Protein AF-A0A0M6WGY6-F1 (afdb_monomer_lite)

Radius of gyration: 20.42 Å; chains: 1; bounding box: 56×37×47 Å

pLDDT: mean 79.21, std 17.24, range [36.88, 97.12]

Sequence (118 aa):
MKNIQIGAALKTMRKNRGWTIHDVVVQLNDLYNIAVAEKTVYGWESDQAYPRTETLLLLCELYQSDTFTGNLLHIPADKSFPITADERHVIEMYRRHPELQSAVKRVLDVPVKKPSAN

Structure (mmCIF, N/CA/C/O backbone):
data_AF-A0A0M6WGY6-F1
#
_entry.id   AF-A0A0M6WGY6-F1
#
loop_
_atom_site.group_PDB
_atom_site.id
_atom_site.type_symbol
_atom_site.label_atom_id
_atom_site.label_alt_id
_atom_site.label_comp_id
_atom_site.label_asym_id
_atom_site.label_entity_id
_atom_site.label_seq_id
_atom_site.pdbx_PDB_ins_code
_atom_site.Cartn_x
_atom_site.Cartn_y
_atom_site.Cartn_z
_atom_site.occupancy
_atom_site.B_iso_or_equiv
_atom_site.auth_seq_id
_atom_site.auth_comp_id
_atom_site.auth_asym_id
_atom_site.auth_atom_id
_atom_site.pdbx_PDB_model_num
ATOM 1 N N . MET A 1 1 ? 8.688 21.529 2.316 1.00 36.88 1 MET A N 1
ATOM 2 C CA . MET A 1 1 ? 8.484 20.109 2.676 1.00 36.88 1 MET A CA 1
ATOM 3 C C . MET A 1 1 ? 6.987 19.848 2.685 1.00 36.88 1 MET A C 1
ATOM 5 O O . MET A 1 1 ? 6.298 20.468 3.483 1.00 36.88 1 MET A O 1
ATOM 9 N N . LYS A 1 2 ? 6.451 19.055 1.747 1.00 42.97 2 LYS A N 1
ATOM 10 C CA . LYS A 1 2 ? 5.028 18.681 1.792 1.00 42.97 2 LYS A CA 1
ATOM 11 C C . LYS A 1 2 ? 4.874 17.647 2.906 1.00 42.97 2 LYS A C 1
ATOM 13 O O . LYS A 1 2 ? 5.488 16.591 2.835 1.00 42.97 2 LYS A O 1
ATOM 18 N N . ASN A 1 3 ? 4.127 17.998 3.946 1.00 53.44 3 ASN A N 1
ATOM 19 C CA . ASN A 1 3 ? 3.806 17.105 5.052 1.00 53.44 3 ASN A CA 1
ATOM 20 C C . ASN A 1 3 ? 2.880 16.008 4.501 1.00 53.44 3 ASN A C 1
ATOM 22 O O . ASN A 1 3 ? 1.720 16.290 4.196 1.00 53.44 3 ASN A O 1
ATOM 26 N N . ILE A 1 4 ? 3.414 14.812 4.239 1.00 61.88 4 ILE A N 1
ATOM 27 C CA . ILE A 1 4 ? 2.623 13.694 3.717 1.00 61.88 4 ILE A CA 1
ATOM 28 C C . ILE A 1 4 ? 1.693 13.250 4.848 1.00 61.88 4 ILE A C 1
ATOM 30 O O . ILE A 1 4 ? 2.141 12.682 5.837 1.00 61.88 4 ILE A O 1
ATOM 34 N N . GLN A 1 5 ? 0.401 13.543 4.708 1.00 82.12 5 GLN A N 1
ATOM 35 C CA . GLN A 1 5 ? -0.641 13.092 5.630 1.00 82.12 5 GLN A CA 1
ATOM 36 C C . GLN A 1 5 ? -0.879 11.596 5.379 1.00 82.12 5 GLN A C 1
ATOM 38 O O . GLN A 1 5 ? -1.626 11.223 4.469 1.00 82.12 5 GLN A O 1
ATOM 43 N N . ILE A 1 6 ? -0.164 10.739 6.116 1.00 83.44 6 ILE A N 1
ATOM 44 C CA . ILE A 1 6 ? -0.157 9.281 5.914 1.00 83.44 6 ILE A CA 1
ATOM 45 C C . ILE A 1 6 ? -1.571 8.710 6.064 1.00 83.44 6 ILE A C 1
ATOM 47 O O . ILE A 1 6 ? -1.990 7.918 5.219 1.00 83.44 6 ILE A O 1
ATOM 51 N N . GLY A 1 7 ? -2.339 9.147 7.064 1.00 89.06 7 GLY A N 1
ATOM 52 C CA . GLY A 1 7 ? -3.709 8.688 7.279 1.00 89.06 7 GLY A CA 1
ATOM 53 C C . GLY A 1 7 ? -4.631 9.008 6.106 1.00 89.06 7 GLY A C 1
ATOM 54 O O . GLY A 1 7 ? -5.332 8.127 5.599 1.00 89.06 7 GLY A O 1
ATOM 55 N N . ALA A 1 8 ? -4.565 10.236 5.586 1.00 88.62 8 ALA A N 1
ATOM 56 C CA . ALA A 1 8 ? -5.324 10.635 4.400 1.00 88.62 8 ALA A CA 1
ATOM 57 C C . ALA A 1 8 ? -4.949 9.820 3.146 1.00 88.62 8 ALA A C 1
ATOM 59 O O . ALA A 1 8 ? -5.821 9.480 2.336 1.00 88.62 8 ALA A O 1
ATOM 60 N N . ALA A 1 9 ? -3.669 9.478 2.986 1.00 87.00 9 ALA A N 1
ATOM 61 C CA . ALA A 1 9 ? -3.206 8.652 1.879 1.00 87.00 9 ALA A CA 1
ATOM 62 C C . ALA A 1 9 ? -3.702 7.202 1.995 1.00 87.00 9 ALA A C 1
ATOM 64 O O . ALA A 1 9 ? -4.285 6.691 1.038 1.00 87.00 9 ALA A O 1
ATOM 65 N N . LEU A 1 10 ? -3.578 6.580 3.175 1.00 90.06 10 LEU A N 1
ATOM 66 C CA . LEU A 1 10 ? -4.106 5.237 3.451 1.00 90.06 10 LEU A CA 1
ATOM 67 C C . LEU A 1 10 ? -5.610 5.158 3.170 1.00 90.06 10 LEU A C 1
ATOM 69 O O . LEU A 1 10 ? -6.070 4.260 2.462 1.00 90.06 10 LEU A O 1
ATOM 73 N N . LYS A 1 11 ? -6.363 6.162 3.629 1.00 92.00 11 LYS A N 1
ATOM 74 C CA . LYS A 1 11 ? -7.804 6.275 3.379 1.00 92.00 11 LYS A CA 1
ATOM 75 C C . LYS A 1 11 ? -8.138 6.368 1.895 1.00 92.00 11 LYS A C 1
ATOM 77 O O . LYS A 1 11 ? -9.105 5.760 1.437 1.00 92.00 11 LYS A O 1
ATOM 82 N N . THR A 1 12 ? -7.357 7.139 1.143 1.00 89.19 12 THR A N 1
ATOM 83 C CA . THR A 1 12 ? -7.528 7.278 -0.309 1.00 89.19 12 THR A CA 1
ATOM 84 C C . THR A 1 12 ? -7.243 5.954 -1.015 1.00 89.19 12 THR A C 1
ATOM 86 O O . THR A 1 12 ? -8.046 5.515 -1.831 1.00 89.19 12 THR A O 1
ATOM 89 N N . MET A 1 13 ? -6.158 5.270 -0.652 1.00 87.94 13 MET A N 1
ATOM 90 C CA .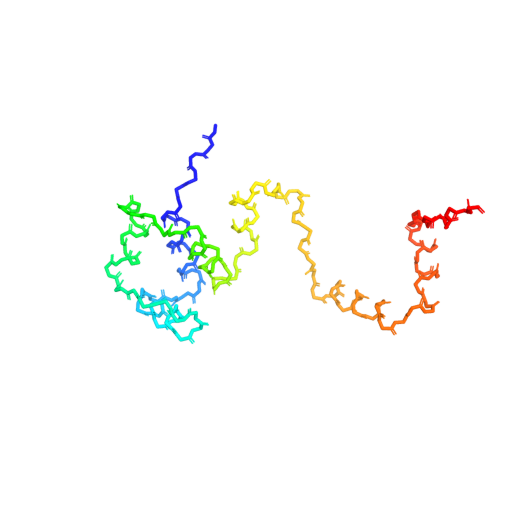 MET A 1 13 ? -5.771 3.977 -1.227 1.00 87.94 13 MET A CA 1
ATOM 91 C C . MET A 1 13 ? -6.826 2.895 -0.982 1.00 87.94 13 MET A C 1
ATOM 93 O O . MET A 1 13 ? -7.250 2.227 -1.925 1.00 87.94 13 MET A O 1
ATOM 97 N N . ARG A 1 14 ? -7.335 2.788 0.252 1.00 92.38 14 ARG A N 1
ATOM 98 C CA . ARG A 1 14 ? -8.436 1.875 0.582 1.00 92.38 14 ARG A CA 1
ATOM 99 C C . ARG A 1 14 ? -9.687 2.175 -0.247 1.00 92.38 14 ARG A C 1
ATOM 101 O O . ARG A 1 14 ? -10.294 1.263 -0.808 1.00 92.38 14 ARG A O 1
ATOM 108 N N . LYS A 1 15 ? -10.070 3.453 -0.346 1.00 90.62 15 LYS A N 1
ATOM 109 C CA . LYS A 1 15 ? -11.240 3.881 -1.129 1.00 90.62 15 LYS A CA 1
ATOM 110 C C . LYS A 1 15 ? -11.085 3.611 -2.623 1.00 90.62 15 LYS A C 1
ATOM 112 O O . LYS A 1 15 ? -12.060 3.205 -3.243 1.00 90.62 15 LYS A O 1
ATOM 117 N N . ASN A 1 16 ? -9.891 3.782 -3.186 1.00 87.19 16 ASN A N 1
ATOM 118 C CA . ASN A 1 16 ? -9.620 3.475 -4.593 1.00 87.19 16 ASN A CA 1
ATOM 119 C C . ASN A 1 16 ? -9.819 1.985 -4.905 1.00 87.19 16 ASN A C 1
ATOM 121 O O . ASN A 1 16 ? -10.218 1.643 -6.012 1.00 87.19 16 ASN A O 1
ATOM 125 N N . ARG A 1 17 ? -9.605 1.107 -3.918 1.00 86.38 17 ARG A N 1
ATOM 126 C CA . ARG A 1 17 ? -9.949 -0.317 -4.010 1.00 86.38 17 ARG A CA 1
ATOM 127 C C . ARG A 1 17 ? -11.426 -0.643 -3.778 1.00 86.38 17 ARG A C 1
ATOM 129 O O . ARG A 1 17 ? -11.821 -1.789 -3.957 1.00 86.38 17 ARG A O 1
ATOM 136 N N . GLY A 1 18 ? -12.238 0.325 -3.357 1.00 89.44 18 GLY A N 1
ATOM 137 C CA . GLY A 1 18 ? -13.633 0.093 -2.978 1.00 89.44 18 GLY A CA 1
ATOM 138 C C . GLY A 1 18 ? -13.799 -0.688 -1.672 1.00 89.44 18 GLY A C 1
ATOM 139 O O . GLY A 1 18 ? -14.871 -1.226 -1.422 1.00 89.44 18 GLY A O 1
ATOM 140 N N . TRP A 1 19 ? -12.757 -0.763 -0.840 1.00 93.62 19 TRP A N 1
ATOM 141 C CA . TRP A 1 19 ? -12.773 -1.550 0.392 1.00 93.62 19 TRP A CA 1
ATOM 142 C C . TRP A 1 19 ? -13.348 -0.773 1.575 1.00 93.62 19 TRP A C 1
ATOM 144 O O . TRP A 1 19 ? -13.111 0.428 1.758 1.00 93.62 19 TRP A O 1
ATOM 154 N N . THR A 1 20 ? -14.071 -1.480 2.433 1.00 96.25 20 THR A N 1
ATOM 155 C CA . THR A 1 20 ? -14.473 -1.015 3.760 1.00 96.25 20 THR A CA 1
ATOM 156 C C . THR A 1 20 ? -13.311 -1.140 4.749 1.00 96.25 20 THR A C 1
ATOM 158 O O . THR A 1 20 ? -12.286 -1.754 4.463 1.00 96.25 20 THR A O 1
ATOM 161 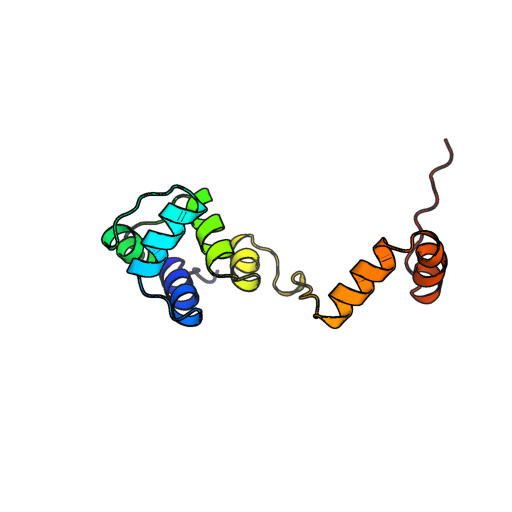N N . ILE A 1 21 ? -13.441 -0.532 5.933 1.00 96.31 21 ILE A N 1
ATOM 162 C CA . ILE A 1 21 ? -12.458 -0.732 7.013 1.00 96.31 21 ILE A CA 1
ATOM 163 C C . ILE A 1 21 ? -12.437 -2.204 7.452 1.00 96.31 21 ILE A C 1
ATOM 165 O O . ILE A 1 21 ? -11.366 -2.739 7.730 1.00 96.31 21 ILE A O 1
ATOM 169 N N . HIS A 1 22 ? -13.602 -2.855 7.467 1.00 97.00 22 HIS A N 1
ATOM 170 C CA . HIS A 1 22 ? -13.726 -4.270 7.796 1.00 97.00 22 HIS A CA 1
ATOM 171 C C . HIS A 1 22 ? -12.919 -5.151 6.836 1.00 97.00 22 HIS A C 1
ATOM 173 O O . HIS A 1 22 ? -12.156 -6.002 7.285 1.00 97.00 22 HIS A O 1
ATOM 179 N N . ASP A 1 23 ? -12.997 -4.884 5.529 1.00 95.56 23 ASP A N 1
ATOM 180 C CA . ASP A 1 23 ? -12.231 -5.633 4.524 1.00 95.56 23 ASP A CA 1
ATOM 181 C C . ASP A 1 23 ? -10.725 -5.557 4.796 1.00 95.56 23 ASP A C 1
ATOM 183 O O . ASP A 1 23 ? -10.025 -6.557 4.703 1.00 95.56 23 ASP A O 1
ATOM 187 N N . VAL A 1 24 ? -10.216 -4.392 5.208 1.00 95.06 24 VAL A N 1
ATOM 188 C CA . VAL A 1 24 ? -8.796 -4.235 5.566 1.00 95.06 24 VAL A CA 1
ATOM 189 C C . VAL A 1 24 ? -8.423 -5.095 6.766 1.00 95.06 24 VAL A C 1
ATOM 191 O O . VAL A 1 24 ? -7.372 -5.730 6.751 1.00 95.06 24 VAL A O 1
ATOM 194 N N . VAL A 1 25 ? -9.267 -5.120 7.798 1.00 96.69 25 VAL A N 1
ATOM 195 C CA . VAL A 1 25 ? -9.042 -5.944 8.993 1.00 96.69 25 VAL A CA 1
ATOM 196 C C . VAL A 1 25 ? -8.979 -7.424 8.623 1.00 96.69 25 VAL A C 1
ATOM 198 O O . VAL A 1 25 ? -8.039 -8.109 9.024 1.00 96.69 25 VAL A O 1
ATOM 201 N N . VAL A 1 26 ? -9.942 -7.897 7.826 1.00 95.56 26 VAL A N 1
ATOM 202 C CA . VAL A 1 26 ? -9.993 -9.285 7.349 1.00 95.56 26 VAL A CA 1
ATOM 203 C C . VAL A 1 26 ? -8.741 -9.618 6.541 1.00 95.56 26 VAL A C 1
ATOM 205 O O . VAL A 1 26 ? -8.061 -10.591 6.837 1.00 95.56 26 VAL A O 1
ATOM 208 N N . GLN A 1 27 ? -8.360 -8.771 5.586 1.00 93.69 27 GLN A N 1
ATOM 209 C CA . GLN A 1 27 ? -7.196 -9.017 4.731 1.00 93.69 27 GLN A CA 1
ATOM 210 C C . GLN A 1 27 ? -5.866 -8.996 5.498 1.00 93.69 27 GLN A C 1
ATOM 212 O O . GLN A 1 27 ? -4.986 -9.812 5.229 1.00 93.69 27 GLN A O 1
ATOM 217 N N . LEU A 1 28 ? -5.707 -8.095 6.474 1.00 94.50 28 LEU A N 1
ATOM 218 C CA . LEU A 1 28 ? -4.522 -8.065 7.338 1.00 94.50 28 LEU A CA 1
ATOM 219 C C . LEU A 1 28 ? -4.387 -9.340 8.173 1.00 94.50 28 LEU A C 1
ATOM 221 O O . LEU A 1 28 ? -3.276 -9.847 8.358 1.00 94.50 28 LEU A O 1
ATOM 225 N N . ASN A 1 29 ? -5.510 -9.860 8.661 1.00 95.06 29 ASN A N 1
ATOM 226 C CA . ASN A 1 29 ? -5.540 -11.107 9.402 1.00 95.06 29 ASN A CA 1
ATOM 227 C C . ASN A 1 29 ? -5.250 -12.308 8.488 1.00 95.06 29 ASN A C 1
ATOM 229 O O . ASN A 1 29 ? -4.348 -13.088 8.777 1.00 95.06 29 ASN A O 1
ATOM 233 N N . ASP A 1 30 ? -5.956 -12.417 7.366 1.00 92.94 30 ASP A N 1
ATOM 234 C CA . ASP A 1 30 ? -5.920 -13.599 6.501 1.00 92.94 30 ASP A CA 1
ATOM 235 C C . ASP A 1 30 ? -4.589 -13.751 5.752 1.00 92.94 30 ASP A C 1
ATOM 237 O O . ASP A 1 30 ? -4.096 -14.867 5.592 1.00 92.94 30 ASP A O 1
ATOM 241 N N . LEU A 1 31 ? -3.985 -12.644 5.305 1.00 90.25 31 LEU A N 1
ATOM 242 C CA . LEU A 1 31 ? -2.754 -12.681 4.507 1.00 90.25 31 LEU A CA 1
ATOM 243 C C . LEU A 1 31 ? -1.482 -12.575 5.348 1.00 90.25 31 LEU A C 1
ATOM 245 O O . LEU A 1 31 ? -0.456 -13.149 4.985 1.00 90.25 31 LEU A O 1
ATOM 249 N N . TYR A 1 32 ? -1.532 -11.830 6.455 1.00 91.19 32 TYR A N 1
ATOM 250 C CA . TYR A 1 32 ? -0.332 -11.465 7.213 1.00 91.19 32 TYR A CA 1
ATOM 251 C C . TYR A 1 32 ? -0.383 -11.880 8.686 1.00 91.19 32 TYR A C 1
ATOM 253 O O . TYR A 1 32 ? 0.578 -11.629 9.414 1.00 91.19 32 TYR A O 1
ATOM 261 N N . ASN A 1 33 ? -1.469 -12.520 9.138 1.00 92.56 33 ASN A N 1
ATOM 262 C CA . ASN A 1 33 ? -1.693 -12.890 10.539 1.00 92.56 33 ASN A CA 1
ATOM 263 C C . ASN A 1 33 ? -1.599 -11.680 11.493 1.00 92.56 33 ASN A C 1
ATOM 265 O O . ASN A 1 33 ? -1.105 -11.774 12.619 1.00 92.56 33 ASN A O 1
ATOM 269 N N . ILE A 1 34 ? -2.043 -10.508 11.020 1.00 93.38 34 ILE A N 1
ATOM 270 C CA . ILE A 1 34 ? -2.070 -9.259 11.785 1.00 93.38 34 ILE A CA 1
ATOM 271 C C . ILE A 1 34 ? -3.504 -9.000 12.244 1.00 93.38 34 ILE A C 1
ATOM 273 O O . ILE A 1 34 ? -4.311 -8.406 11.531 1.00 93.38 34 ILE A O 1
ATOM 277 N N . ALA A 1 35 ? -3.809 -9.409 13.475 1.00 94.19 35 ALA A N 1
ATOM 278 C CA . ALA A 1 35 ? -5.095 -9.127 14.098 1.00 94.19 35 ALA A CA 1
ATOM 279 C C . ALA A 1 35 ? -5.147 -7.676 14.609 1.00 94.19 35 ALA A C 1
ATOM 281 O O . ALA A 1 35 ? -4.441 -7.300 15.549 1.00 94.19 35 ALA A O 1
ATOM 282 N N . VAL A 1 36 ? -6.006 -6.856 14.002 1.00 95.56 36 VAL A N 1
ATOM 283 C CA . VAL A 1 36 ? -6.304 -5.485 14.446 1.00 95.56 36 VAL A CA 1
ATOM 284 C C . VAL A 1 36 ? -7.805 -5.247 14.504 1.00 95.56 36 VAL A C 1
ATOM 286 O O . VAL A 1 36 ? -8.573 -5.883 13.795 1.00 95.56 36 VAL A O 1
ATOM 289 N N . ALA A 1 37 ? -8.240 -4.314 15.347 1.00 96.56 37 ALA A N 1
ATOM 290 C CA . ALA A 1 37 ? -9.637 -3.896 15.381 1.00 96.56 37 ALA A CA 1
ATOM 291 C C . ALA A 1 37 ? -9.913 -2.828 14.310 1.00 96.56 37 ALA A C 1
ATOM 293 O O . ALA A 1 37 ? -9.034 -2.033 13.973 1.00 96.56 37 ALA A O 1
ATOM 294 N N . GLU A 1 38 ? -11.163 -2.713 13.855 1.00 97.12 38 GLU A N 1
ATOM 295 C CA . GLU A 1 38 ? -11.579 -1.655 12.917 1.00 97.12 38 GLU A CA 1
ATOM 296 C C . GLU A 1 38 ? -11.255 -0.250 13.442 1.00 97.12 38 GLU A C 1
ATOM 298 O O . GLU A 1 38 ? -10.796 0.617 12.698 1.00 97.12 38 GLU A O 1
ATOM 303 N N . LYS A 1 39 ? -11.412 -0.037 14.756 1.00 96.88 39 LYS A N 1
ATOM 304 C CA . LYS A 1 39 ? -11.047 1.220 15.422 1.00 96.88 39 LYS A CA 1
ATOM 305 C C . LYS A 1 39 ? -9.564 1.560 15.249 1.00 96.88 39 LYS A C 1
ATOM 307 O O . LYS A 1 39 ? -9.220 2.734 15.153 1.00 96.88 39 LY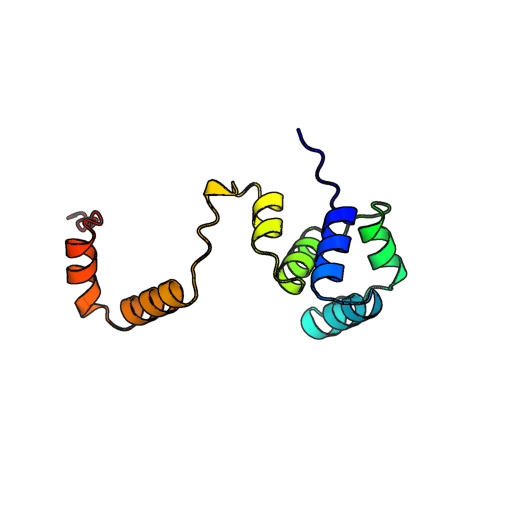S A O 1
ATOM 312 N N . THR A 1 40 ? -8.690 0.557 15.207 1.00 96.50 40 THR A N 1
ATOM 313 C CA . THR A 1 40 ? -7.251 0.751 14.998 1.00 96.50 40 THR A CA 1
ATOM 314 C C . THR A 1 40 ? -6.983 1.274 13.590 1.00 96.50 40 THR A C 1
ATOM 316 O O . THR A 1 40 ? -6.284 2.271 13.439 1.00 96.50 40 THR A O 1
ATOM 319 N N . VAL A 1 41 ? -7.608 0.668 12.575 1.00 95.38 41 VAL A N 1
ATOM 320 C CA . VAL A 1 41 ? -7.505 1.119 11.177 1.00 95.38 41 VAL A CA 1
ATOM 321 C C . VAL A 1 41 ? -8.094 2.523 11.009 1.00 95.38 41 VAL A C 1
ATOM 323 O O . VAL A 1 41 ? -7.490 3.371 10.359 1.00 95.38 41 VAL A O 1
ATOM 326 N N . TYR A 1 42 ? -9.224 2.816 11.659 1.00 95.56 42 TYR A N 1
ATOM 327 C CA . TYR A 1 42 ? -9.779 4.172 11.697 1.00 95.56 42 TYR A CA 1
ATOM 328 C C . TYR A 1 42 ? -8.804 5.180 12.327 1.00 95.56 42 TYR A C 1
ATOM 330 O O . TYR A 1 42 ? -8.632 6.286 11.812 1.00 95.56 42 TYR A O 1
ATOM 338 N N . GLY A 1 43 ? -8.145 4.801 13.426 1.00 95.31 43 GLY A N 1
ATOM 339 C CA . GLY A 1 43 ? -7.119 5.614 14.081 1.00 95.31 43 GLY A CA 1
ATOM 340 C C . GLY A 1 43 ? -5.942 5.930 13.156 1.00 95.31 43 GLY A C 1
ATOM 341 O O . GLY A 1 43 ? -5.454 7.057 13.162 1.00 95.31 43 GLY A O 1
ATOM 342 N N . TRP A 1 44 ? -5.546 4.975 12.309 1.00 94.88 44 TRP A N 1
ATOM 343 C CA . TRP A 1 44 ? -4.533 5.189 11.271 1.00 94.88 44 TRP A CA 1
ATOM 344 C C . TRP A 1 44 ? -4.991 6.170 10.195 1.00 94.88 44 TRP A C 1
ATOM 346 O O . TRP A 1 44 ? -4.267 7.097 9.857 1.00 94.88 44 TRP A O 1
ATOM 356 N N . GLU A 1 45 ? -6.212 6.014 9.684 1.00 94.12 45 GLU A N 1
ATOM 357 C CA . GLU A 1 45 ? -6.756 6.875 8.622 1.00 94.12 45 GLU A CA 1
ATOM 358 C C . GLU A 1 45 ? -7.129 8.294 9.069 1.00 94.12 45 GLU A C 1
ATOM 360 O O . GLU A 1 45 ? -7.404 9.154 8.230 1.00 94.12 45 GLU A O 1
ATOM 365 N N . SER A 1 46 ? -7.188 8.528 10.379 1.00 92.56 46 SER A N 1
ATOM 366 C CA . SER A 1 46 ? -7.479 9.829 10.992 1.00 92.56 46 SER A CA 1
ATOM 367 C C . SER A 1 46 ? -6.248 10.485 11.619 1.00 92.56 46 SER A C 1
ATOM 369 O O . SER A 1 46 ? -6.398 11.473 12.336 1.00 92.56 46 SER A O 1
ATOM 371 N N . ASP A 1 47 ? -5.055 9.931 11.371 1.00 88.62 47 ASP A N 1
ATOM 372 C CA . ASP A 1 47 ? -3.775 10.400 11.917 1.00 88.62 47 ASP A CA 1
ATOM 373 C C . ASP A 1 47 ? -3.757 10.469 13.467 1.00 88.62 47 ASP A C 1
ATOM 375 O O . ASP A 1 47 ? -2.943 11.170 14.066 1.00 88.62 47 ASP A O 1
ATOM 379 N N . GLN A 1 48 ? -4.641 9.716 14.143 1.00 89.81 48 GLN A N 1
ATOM 380 C CA . GLN A 1 48 ? -4.673 9.589 15.609 1.00 89.81 48 GLN A CA 1
ATOM 381 C C . GLN A 1 48 ? -3.594 8.634 16.130 1.00 89.81 48 GLN A C 1
ATOM 383 O O . GLN A 1 48 ? -3.125 8.765 17.259 1.00 89.81 48 GLN A O 1
ATOM 388 N N . ALA A 1 49 ? -3.229 7.648 15.318 1.00 91.00 49 ALA A N 1
ATOM 389 C CA . ALA A 1 49 ? -2.151 6.707 15.571 1.00 91.00 49 ALA A CA 1
ATOM 390 C C . ALA A 1 49 ? -1.515 6.326 14.235 1.00 91.00 49 ALA A C 1
ATOM 392 O O . ALA A 1 49 ? -2.157 6.434 13.198 1.00 91.00 49 ALA A O 1
ATOM 393 N N . TYR A 1 50 ? -0.287 5.816 14.254 1.00 88.38 50 TYR A N 1
ATOM 394 C CA . TYR A 1 50 ? 0.367 5.321 13.044 1.00 88.38 50 TYR A CA 1
ATOM 395 C C . TYR A 1 50 ? 0.581 3.807 13.133 1.00 88.38 50 TYR A C 1
ATOM 397 O O . TYR A 1 50 ? 0.890 3.298 14.218 1.00 88.38 50 TYR A O 1
ATOM 405 N N . PRO A 1 51 ? 0.403 3.064 12.026 1.00 90.50 51 PRO A N 1
ATOM 406 C CA . PRO A 1 51 ? 0.820 1.672 11.974 1.00 90.50 51 PRO A CA 1
ATOM 407 C C . PRO A 1 51 ? 2.339 1.586 12.161 1.00 90.50 51 PRO A C 1
ATOM 409 O O . PRO A 1 51 ? 3.075 2.518 11.831 1.00 90.50 51 PRO A O 1
ATOM 412 N N . ARG A 1 52 ? 2.822 0.446 12.665 1.00 90.75 52 ARG A N 1
ATOM 413 C CA . ARG A 1 52 ? 4.262 0.154 12.637 1.00 90.75 52 ARG A CA 1
ATOM 414 C C . ARG A 1 52 ? 4.760 0.148 11.194 1.00 90.75 52 ARG A C 1
ATOM 416 O O . ARG A 1 52 ? 3.985 -0.141 10.283 1.00 90.75 52 ARG A O 1
ATOM 423 N N . THR A 1 53 ? 6.046 0.421 10.996 1.00 86.50 53 THR A N 1
ATOM 424 C CA . THR A 1 53 ? 6.665 0.511 9.667 1.00 86.50 53 THR A CA 1
ATOM 425 C C . THR A 1 53 ? 6.390 -0.726 8.815 1.00 86.50 53 THR A C 1
ATOM 427 O O . THR A 1 53 ? 6.003 -0.597 7.658 1.00 86.50 53 THR A O 1
ATOM 430 N N . GLU A 1 54 ? 6.500 -1.923 9.390 1.00 86.94 54 GLU A N 1
ATOM 431 C CA . GLU A 1 54 ? 6.237 -3.180 8.685 1.00 86.94 54 GLU A CA 1
ATOM 432 C C . GLU A 1 54 ? 4.771 -3.264 8.245 1.00 86.94 54 GLU A C 1
ATOM 434 O O . GLU A 1 54 ? 4.477 -3.539 7.086 1.00 86.94 54 GLU A O 1
ATOM 439 N N . THR A 1 55 ? 3.835 -2.948 9.145 1.00 90.31 55 THR A N 1
ATOM 440 C CA . THR A 1 55 ? 2.397 -2.934 8.839 1.00 90.31 55 THR A CA 1
ATOM 441 C C . THR A 1 55 ? 2.050 -1.873 7.795 1.00 90.31 55 THR A C 1
ATOM 443 O O . THR A 1 55 ? 1.195 -2.111 6.948 1.00 90.31 55 THR A O 1
ATOM 446 N N . LEU A 1 56 ? 2.722 -0.719 7.814 1.00 89.31 56 LEU A N 1
ATOM 447 C CA . LEU A 1 56 ? 2.541 0.327 6.812 1.00 89.31 56 LEU A CA 1
ATOM 448 C C . LEU A 1 56 ? 2.943 -0.164 5.418 1.00 89.31 56 LEU A C 1
ATOM 450 O O . LEU A 1 56 ? 2.182 0.028 4.475 1.00 89.31 56 LEU A O 1
ATOM 454 N N . LEU A 1 57 ? 4.097 -0.820 5.285 1.00 86.31 57 LEU A N 1
ATOM 455 C CA . LEU A 1 57 ? 4.558 -1.364 4.004 1.00 86.31 57 LEU A CA 1
ATOM 456 C C . LEU A 1 57 ? 3.605 -2.440 3.473 1.00 86.31 57 LEU A C 1
ATOM 458 O O . LEU A 1 57 ? 3.230 -2.390 2.303 1.00 86.31 57 LEU A O 1
ATOM 462 N N . LEU A 1 58 ? 3.139 -3.335 4.349 1.00 89.69 58 LEU A N 1
ATOM 463 C CA . LEU A 1 58 ? 2.148 -4.354 3.993 1.00 89.69 58 LEU A CA 1
ATOM 464 C C . LEU A 1 58 ? 0.820 -3.735 3.557 1.00 89.69 58 LEU A C 1
ATOM 466 O O . LEU A 1 58 ? 0.233 -4.188 2.586 1.00 89.69 58 LEU A O 1
ATOM 470 N N . LEU A 1 59 ? 0.357 -2.667 4.211 1.00 89.25 59 LEU A N 1
ATOM 471 C CA . LEU A 1 59 ? -0.825 -1.925 3.762 1.00 89.25 59 LEU A CA 1
ATOM 472 C C . LEU A 1 59 ? -0.615 -1.326 2.365 1.00 89.25 59 LEU A C 1
ATOM 474 O O . LEU A 1 59 ? -1.521 -1.361 1.537 1.00 89.25 59 LEU A O 1
ATOM 478 N N . CYS A 1 60 ? 0.574 -0.798 2.074 1.00 85.69 60 CYS A N 1
ATOM 479 C CA . CYS A 1 60 ? 0.871 -0.244 0.755 1.00 85.69 60 CYS A CA 1
ATOM 480 C C . CYS A 1 60 ? 0.855 -1.314 -0.346 1.00 85.69 60 CYS A C 1
ATOM 482 O O . CYS A 1 60 ? 0.307 -1.071 -1.424 1.00 85.69 60 CYS A O 1
ATOM 484 N N . GLU A 1 61 ? 1.424 -2.485 -0.055 1.00 84.00 61 GLU A N 1
ATOM 485 C CA . GLU A 1 61 ? 1.398 -3.661 -0.927 1.00 84.00 61 GLU A CA 1
ATOM 486 C C . GLU A 1 61 ? -0.032 -4.181 -1.114 1.00 84.00 61 GLU A C 1
ATOM 488 O O . GLU A 1 61 ? -0.493 -4.363 -2.242 1.00 84.00 61 GLU A O 1
ATOM 493 N N . LEU A 1 62 ? -0.772 -4.322 -0.012 1.00 86.31 62 LEU A N 1
ATOM 494 C CA . LEU A 1 62 ? -2.150 -4.793 0.011 1.00 86.31 62 LEU A CA 1
ATOM 495 C C . LEU A 1 62 ? -3.070 -3.905 -0.829 1.00 86.31 62 LEU A C 1
ATOM 497 O O . LEU A 1 62 ? -3.958 -4.405 -1.517 1.00 86.31 62 LEU A O 1
ATOM 501 N N . TYR A 1 63 ? -2.849 -2.591 -0.813 1.00 84.62 63 TYR A N 1
ATOM 502 C CA . TYR A 1 63 ? -3.602 -1.647 -1.633 1.00 84.62 63 TYR A CA 1
ATOM 503 C C . TYR A 1 63 ? -3.105 -1.534 -3.085 1.00 84.62 63 TYR A C 1
ATOM 505 O O . TYR A 1 63 ? -3.751 -0.836 -3.866 1.00 84.62 63 TYR A O 1
ATOM 513 N N . GLN A 1 64 ? -2.026 -2.231 -3.475 1.00 69.56 64 GLN A N 1
ATOM 514 C CA . GLN A 1 64 ? -1.396 -2.168 -4.806 1.00 69.56 64 GLN A CA 1
ATOM 515 C C . GLN A 1 64 ? -1.030 -0.742 -5.251 1.00 69.56 64 GLN A C 1
ATOM 517 O O . GLN A 1 64 ? -1.295 -0.338 -6.382 1.00 69.56 64 GLN A O 1
ATOM 522 N N . SER A 1 65 ? -0.436 0.054 -4.362 1.00 61.03 65 SER A N 1
ATOM 523 C CA . SER A 1 65 ? -0.004 1.407 -4.725 1.00 61.03 65 SER A CA 1
ATOM 524 C C . SER A 1 65 ? 1.506 1.476 -4.907 1.00 61.03 65 SER A C 1
ATOM 526 O O . SER A 1 65 ? 2.237 1.843 -3.985 1.00 61.03 65 SER A O 1
ATOM 528 N N . ASP A 1 66 ? 1.961 1.183 -6.125 1.00 55.41 66 ASP A N 1
ATOM 529 C CA . ASP A 1 66 ? 3.359 1.381 -6.541 1.00 55.41 66 ASP 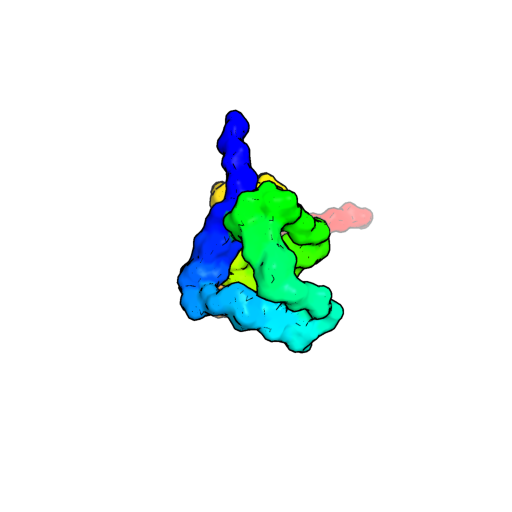A CA 1
ATOM 530 C C . ASP A 1 66 ? 3.776 2.860 -6.423 1.00 55.41 66 ASP A C 1
ATOM 532 O O . ASP A 1 66 ? 4.924 3.195 -6.134 1.00 55.41 66 ASP A O 1
ATOM 536 N N . THR A 1 67 ? 2.822 3.780 -6.598 1.00 55.50 67 THR A N 1
ATOM 537 C CA . THR A 1 67 ? 3.066 5.225 -6.504 1.00 55.50 67 THR A CA 1
ATOM 538 C C . THR A 1 67 ? 3.228 5.699 -5.056 1.00 55.50 67 THR A C 1
ATOM 540 O O . THR A 1 67 ? 4.029 6.595 -4.785 1.00 55.50 67 THR A O 1
ATOM 543 N N . PHE A 1 68 ? 2.486 5.128 -4.099 1.00 59.31 68 PHE A N 1
ATOM 544 C CA . PHE A 1 68 ? 2.588 5.535 -2.693 1.00 59.31 68 PHE A CA 1
ATOM 545 C C . PHE A 1 68 ? 3.804 4.922 -1.994 1.00 59.31 68 PHE A C 1
ATOM 547 O O . PHE A 1 68 ? 4.477 5.644 -1.261 1.00 59.31 68 PHE A O 1
ATOM 554 N N . THR A 1 69 ? 4.144 3.652 -2.264 1.00 58.19 69 THR A N 1
ATOM 555 C CA . THR A 1 69 ? 5.417 3.064 -1.800 1.00 58.19 69 THR A CA 1
ATOM 556 C C . THR A 1 69 ? 6.602 3.872 -2.314 1.00 58.19 69 THR A C 1
ATOM 558 O O . THR A 1 69 ? 7.502 4.189 -1.537 1.00 58.19 69 THR A O 1
ATOM 561 N N . GLY A 1 70 ? 6.559 4.291 -3.584 1.00 55.19 70 GLY A N 1
ATOM 562 C CA . GLY A 1 70 ? 7.551 5.183 -4.172 1.00 55.19 70 GLY A CA 1
ATOM 563 C C . GLY A 1 70 ? 7.712 6.489 -3.390 1.00 55.19 70 GLY A C 1
ATOM 564 O O . GLY A 1 70 ? 8.804 6.807 -2.922 1.00 55.19 70 GLY A O 1
ATOM 565 N N . ASN A 1 71 ? 6.608 7.204 -3.159 1.00 56.38 71 ASN A N 1
ATOM 566 C CA . ASN A 1 71 ? 6.624 8.472 -2.425 1.00 56.38 71 ASN A CA 1
ATOM 567 C C . ASN A 1 71 ? 7.044 8.325 -0.949 1.00 56.38 71 ASN A C 1
ATOM 569 O O . ASN A 1 71 ? 7.755 9.190 -0.439 1.00 56.38 71 ASN A O 1
ATOM 573 N N . LEU A 1 72 ? 6.634 7.248 -0.265 1.00 58.69 72 LEU A N 1
ATOM 574 C CA . LEU A 1 72 ? 6.980 6.978 1.137 1.00 58.69 72 LEU A CA 1
ATOM 575 C C . LEU A 1 72 ? 8.466 6.631 1.306 1.00 58.69 72 LEU A C 1
ATOM 577 O O . LEU A 1 72 ? 9.106 7.080 2.254 1.00 58.69 72 LEU A O 1
ATOM 581 N N . LEU A 1 73 ? 9.031 5.868 0.368 1.00 58.41 73 LEU A N 1
ATOM 582 C CA . LEU A 1 73 ? 10.442 5.475 0.368 1.00 58.41 73 LEU A CA 1
ATOM 583 C C . LEU A 1 73 ? 11.371 6.560 -0.204 1.00 58.41 73 LEU A C 1
ATOM 585 O O . LEU A 1 73 ? 12.554 6.293 -0.413 1.00 58.41 73 LEU A O 1
ATOM 589 N N . HIS A 1 74 ? 10.862 7.769 -0.481 1.00 56.22 74 HIS A N 1
ATOM 590 C CA . HIS A 1 74 ? 11.602 8.816 -1.194 1.00 56.22 74 HIS A CA 1
ATOM 591 C C . HIS A 1 74 ? 12.189 8.332 -2.534 1.00 56.22 74 HIS A C 1
ATOM 593 O O . HIS A 1 74 ? 13.212 8.842 -2.997 1.00 56.22 74 HIS A O 1
ATOM 599 N N . ILE A 1 75 ? 11.543 7.363 -3.184 1.00 49.47 75 ILE A N 1
ATOM 600 C CA . ILE A 1 75 ? 11.833 7.022 -4.572 1.00 49.47 75 ILE A CA 1
ATOM 601 C C . ILE A 1 75 ? 11.219 8.164 -5.389 1.00 49.47 75 ILE A C 1
ATOM 603 O O . ILE A 1 75 ? 10.001 8.346 -5.354 1.00 49.47 75 ILE A O 1
ATOM 607 N N . PRO A 1 76 ? 12.027 8.992 -6.075 1.00 45.22 76 PRO A N 1
ATOM 608 C CA . PRO A 1 76 ? 11.495 10.070 -6.898 1.00 45.22 76 PRO A CA 1
ATOM 609 C C . PRO A 1 76 ? 10.457 9.494 -7.863 1.00 45.22 76 PRO A C 1
ATOM 611 O O . PRO A 1 76 ? 10.695 8.425 -8.420 1.00 45.22 76 PRO A O 1
ATOM 614 N N . ALA A 1 77 ? 9.343 10.190 -8.101 1.00 48.12 77 ALA A N 1
ATOM 615 C CA . ALA A 1 77 ? 8.381 9.793 -9.136 1.00 48.12 77 ALA A CA 1
ATOM 616 C C . ALA A 1 77 ? 9.062 9.625 -10.517 1.00 48.12 77 ALA A C 1
ATOM 618 O O . ALA A 1 77 ? 8.672 8.763 -11.294 1.00 48.12 77 ALA A O 1
ATOM 619 N N . ASP A 1 78 ? 10.167 10.345 -10.755 1.00 46.09 78 ASP A N 1
ATOM 620 C CA . ASP A 1 78 ? 11.072 10.185 -11.909 1.00 46.09 78 ASP A CA 1
ATOM 621 C C . ASP A 1 78 ? 11.848 8.851 -11.959 1.00 46.09 78 ASP A C 1
ATOM 623 O O . ASP A 1 78 ? 12.516 8.554 -12.946 1.00 46.09 78 ASP A O 1
ATOM 627 N N . LYS A 1 79 ? 11.810 8.041 -10.896 1.00 46.00 79 LYS A N 1
ATOM 628 C CA . LYS A 1 79 ? 12.433 6.709 -10.821 1.00 46.00 79 LYS A CA 1
ATOM 629 C C . LYS A 1 79 ? 11.423 5.567 -10.760 1.00 46.00 79 LYS A C 1
ATOM 631 O O . LYS A 1 79 ? 11.844 4.412 -10.827 1.00 46.00 79 LYS A O 1
ATOM 636 N N . SER A 1 80 ? 10.120 5.842 -10.658 1.00 47.56 80 SER A N 1
ATOM 637 C CA . SER A 1 80 ? 9.138 4.825 -11.024 1.00 47.56 80 SER A CA 1
ATOM 638 C C . SER A 1 80 ? 9.108 4.789 -12.545 1.00 47.56 80 SER A C 1
ATOM 640 O O . SER A 1 80 ? 8.596 5.709 -13.173 1.00 47.56 80 SER A O 1
ATOM 642 N N . PHE A 1 81 ? 9.714 3.767 -13.136 1.00 56.78 81 PHE A N 1
ATOM 643 C CA . PHE A 1 81 ? 9.497 3.422 -14.534 1.00 56.78 81 PHE A CA 1
ATOM 644 C C . PHE A 1 81 ? 8.348 2.405 -14.541 1.00 56.78 81 PHE A C 1
ATOM 646 O O . PHE A 1 81 ? 8.618 1.213 -14.371 1.00 56.78 81 PHE A O 1
ATOM 653 N N . PRO A 1 82 ? 7.068 2.839 -14.570 1.00 58.97 82 PRO A N 1
ATOM 654 C CA . PRO A 1 82 ? 5.951 1.908 -14.573 1.00 58.97 82 PRO A CA 1
ATOM 655 C C . PRO A 1 82 ? 6.020 1.088 -15.859 1.00 58.97 82 PRO A C 1
ATOM 657 O O . PRO A 1 82 ? 5.838 1.612 -16.952 1.00 58.97 82 PRO A O 1
ATOM 660 N N . ILE A 1 83 ? 6.323 -0.198 -15.712 1.00 67.12 83 ILE A N 1
ATOM 661 C CA . ILE A 1 83 ? 6.436 -1.135 -16.827 1.00 67.12 83 ILE A CA 1
ATOM 662 C C . ILE A 1 83 ? 5.017 -1.435 -17.324 1.00 67.12 83 ILE A C 1
ATOM 664 O O . ILE A 1 83 ? 4.188 -1.962 -16.578 1.00 67.12 83 ILE A O 1
ATOM 668 N N . THR A 1 84 ? 4.734 -1.108 -18.580 1.00 74.56 84 THR A N 1
ATOM 669 C CA . THR A 1 84 ? 3.485 -1.471 -19.262 1.00 74.56 84 THR A CA 1
ATOM 670 C C . THR A 1 84 ? 3.362 -2.992 -19.419 1.00 74.56 84 THR A C 1
ATOM 672 O O . THR A 1 84 ? 4.343 -3.733 -19.326 1.00 74.56 84 THR A O 1
ATOM 675 N N . ALA A 1 85 ? 2.149 -3.497 -19.665 1.00 66.88 85 ALA A N 1
ATOM 676 C CA . ALA A 1 85 ? 1.931 -4.933 -19.871 1.00 66.88 85 ALA A CA 1
ATOM 677 C C . ALA A 1 85 ? 2.793 -5.495 -21.021 1.00 66.88 85 ALA A C 1
ATOM 679 O O . ALA A 1 85 ? 3.359 -6.584 -20.897 1.00 66.88 85 ALA A O 1
ATOM 680 N N . ASP A 1 86 ? 2.960 -4.711 -22.086 1.00 71.00 86 ASP A N 1
ATOM 681 C CA . ASP A 1 86 ? 3.786 -5.066 -23.238 1.00 71.00 86 ASP A CA 1
ATOM 682 C C . ASP A 1 86 ? 5.276 -5.096 -22.876 1.00 71.00 86 ASP A C 1
ATOM 684 O O . ASP A 1 86 ? 5.966 -6.074 -23.164 1.00 71.00 86 ASP A O 1
ATOM 688 N N . GLU A 1 87 ? 5.780 -4.085 -22.162 1.00 79.00 87 GLU A N 1
ATOM 689 C CA . GLU A 1 87 ? 7.172 -4.066 -21.695 1.00 79.00 87 GLU A CA 1
ATOM 690 C C . GLU A 1 87 ? 7.466 -5.227 -20.740 1.00 79.00 87 GLU A C 1
ATOM 692 O O . GLU A 1 87 ? 8.537 -5.835 -20.806 1.00 79.00 87 GLU A O 1
ATOM 697 N N . ARG A 1 88 ? 6.504 -5.603 -19.890 1.00 78.56 88 ARG A N 1
ATOM 698 C CA . ARG A 1 88 ? 6.626 -6.780 -19.023 1.00 78.56 88 ARG A CA 1
ATOM 699 C C . ARG A 1 88 ? 6.789 -8.054 -19.848 1.00 78.56 88 ARG A C 1
ATOM 701 O O . ARG A 1 88 ? 7.647 -8.875 -19.521 1.00 78.56 88 ARG A O 1
ATOM 708 N N . HIS A 1 89 ? 6.007 -8.202 -20.915 1.00 81.44 89 HIS A N 1
ATOM 709 C CA . HIS A 1 89 ? 6.099 -9.349 -21.813 1.00 81.44 89 HIS A CA 1
ATOM 710 C C . HIS A 1 89 ? 7.446 -9.388 -22.551 1.00 81.44 89 HIS A C 1
ATOM 712 O O . HIS A 1 89 ? 8.093 -10.435 -22.609 1.00 81.44 89 HIS A O 1
ATOM 718 N N . VAL A 1 90 ? 7.930 -8.238 -23.030 1.00 86.19 90 VAL A N 1
ATOM 719 C CA . VAL A 1 90 ? 9.256 -8.113 -23.656 1.00 86.19 90 VAL A CA 1
ATOM 720 C C . VAL A 1 90 ? 10.368 -8.508 -22.681 1.00 86.19 90 VAL A C 1
ATOM 722 O O . VAL A 1 90 ? 11.261 -9.271 -23.050 1.00 86.19 90 VAL A O 1
ATOM 725 N N . ILE A 1 91 ? 10.309 -8.048 -21.428 1.00 87.00 91 ILE A N 1
ATOM 726 C CA . ILE A 1 91 ? 11.290 -8.400 -20.389 1.00 87.00 91 ILE A CA 1
ATOM 727 C C . ILE A 1 91 ? 11.270 -9.905 -20.101 1.00 87.00 91 ILE A C 1
ATOM 729 O O . ILE A 1 91 ? 12.328 -10.518 -19.937 1.00 87.00 91 ILE A O 1
ATOM 733 N N . GLU A 1 92 ? 10.086 -10.512 -20.032 1.00 84.75 92 GLU A N 1
ATOM 734 C CA . GLU A 1 92 ? 9.948 -11.948 -19.803 1.00 84.75 92 GLU A CA 1
ATOM 735 C C . GLU A 1 92 ? 10.550 -12.764 -20.954 1.00 84.75 92 GLU A C 1
ATOM 737 O O . GLU A 1 92 ? 11.369 -13.653 -20.709 1.00 84.75 92 GLU A O 1
ATOM 742 N N . MET A 1 93 ? 10.230 -12.413 -22.202 1.00 87.25 93 MET A N 1
ATOM 743 C CA . MET A 1 93 ? 10.793 -13.061 -23.390 1.00 87.25 93 MET A CA 1
ATOM 744 C C . MET A 1 93 ? 12.310 -12.877 -23.470 1.00 87.25 93 MET A C 1
ATOM 746 O O . MET A 1 93 ? 13.047 -13.836 -23.686 1.00 87.25 93 MET A O 1
ATOM 750 N N . TYR A 1 94 ? 12.803 -11.674 -23.191 1.00 89.31 94 TYR A N 1
ATOM 751 C CA . TYR A 1 94 ? 14.233 -11.393 -23.140 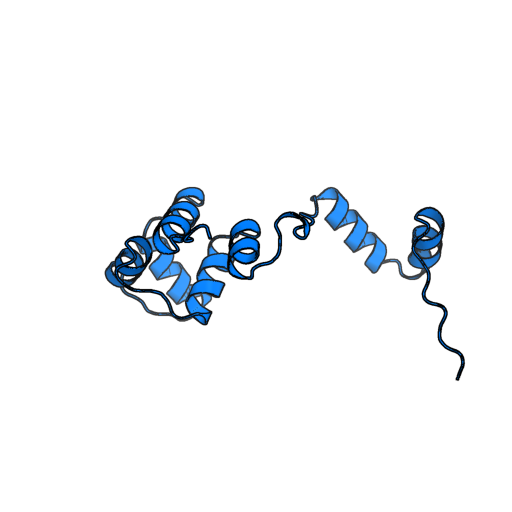1.00 89.31 94 TYR A CA 1
ATOM 752 C C . TYR A 1 94 ? 14.968 -12.261 -22.099 1.00 89.31 94 TYR A C 1
ATOM 754 O O . TYR A 1 94 ? 16.073 -12.741 -22.356 1.00 89.31 94 TYR A O 1
ATOM 762 N N . ARG A 1 95 ? 14.366 -12.514 -20.928 1.00 88.75 95 ARG A N 1
ATOM 763 C CA . ARG A 1 95 ? 14.944 -13.387 -19.885 1.00 88.75 95 ARG A CA 1
ATOM 764 C C . ARG A 1 95 ? 14.917 -14.869 -20.258 1.00 88.75 95 ARG A C 1
ATOM 766 O O . ARG A 1 95 ? 15.843 -15.584 -19.885 1.00 88.75 95 ARG A O 1
ATOM 773 N N . ARG A 1 96 ? 13.887 -15.314 -20.983 1.00 89.44 96 ARG A N 1
ATOM 774 C CA . ARG A 1 96 ? 13.750 -16.699 -21.468 1.00 89.44 96 ARG A CA 1
ATOM 775 C C . ARG A 1 96 ? 14.714 -17.044 -22.606 1.00 89.44 96 ARG A C 1
ATOM 777 O O . ARG A 1 96 ? 14.992 -18.223 -22.791 1.00 89.44 96 ARG A O 1
ATOM 784 N N . HIS A 1 97 ? 15.253 -16.039 -23.299 1.00 89.38 97 HIS A N 1
ATOM 785 C CA . HIS A 1 97 ? 16.161 -16.204 -24.440 1.00 89.38 97 HIS A CA 1
ATOM 786 C C . HIS A 1 97 ? 17.540 -15.544 -24.219 1.00 89.38 97 HIS A C 1
ATOM 788 O O . HIS A 1 97 ? 17.843 -14.532 -24.866 1.00 89.38 97 HIS A O 1
ATOM 794 N N . PRO A 1 98 ? 18.400 -16.070 -23.315 1.00 87.12 98 PRO A N 1
ATOM 795 C CA . PRO A 1 98 ? 19.756 -15.557 -23.076 1.00 87.12 98 PRO A CA 1
ATOM 796 C C . PRO A 1 98 ? 20.597 -15.370 -24.347 1.00 87.12 98 PRO A C 1
ATOM 798 O O . PRO A 1 98 ? 21.385 -14.429 -24.443 1.00 87.12 98 PRO A O 1
ATOM 801 N N . GLU A 1 99 ? 20.402 -16.233 -25.341 1.00 88.88 99 GLU A N 1
ATOM 802 C CA . GLU A 1 99 ? 21.074 -16.221 -26.638 1.00 88.88 99 GLU A CA 1
ATOM 803 C C . GLU A 1 99 ? 20.766 -14.965 -27.468 1.00 88.88 99 GLU A C 1
ATOM 805 O O . GLU A 1 99 ? 21.642 -14.452 -28.168 1.00 88.88 99 GLU A O 1
ATOM 810 N N . LEU A 1 100 ? 19.555 -14.413 -27.342 1.00 85.88 100 LEU A N 1
ATOM 811 C CA . LEU A 1 100 ? 19.127 -13.207 -28.057 1.00 85.88 100 LEU A CA 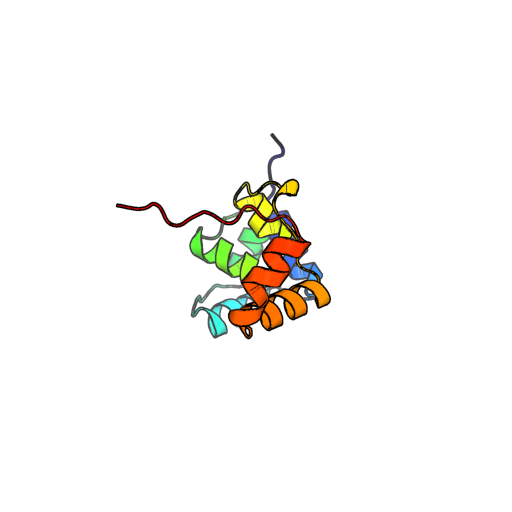1
ATOM 812 C C . LEU A 1 100 ? 19.512 -11.921 -27.319 1.00 85.88 100 LEU A C 1
ATOM 814 O O . LEU A 1 100 ? 19.547 -10.847 -27.924 1.00 85.88 100 LEU A O 1
ATOM 818 N N . GLN A 1 101 ? 19.863 -12.007 -26.034 1.00 86.38 101 GLN A N 1
ATOM 819 C CA . GLN A 1 101 ? 20.152 -10.829 -25.216 1.00 86.38 101 GLN A CA 1
ATOM 820 C C . GLN A 1 101 ? 21.326 -10.014 -25.757 1.00 86.38 101 GLN A C 1
ATOM 822 O O . GLN A 1 101 ? 21.280 -8.788 -25.742 1.00 86.38 101 GLN A O 1
ATOM 827 N N . SER A 1 102 ? 22.370 -10.669 -26.268 1.00 83.69 102 SER A N 1
ATOM 828 C CA . SER A 1 102 ? 23.523 -9.991 -26.874 1.00 83.69 102 SER A CA 1
ATOM 829 C C . SER A 1 102 ? 23.146 -9.201 -28.131 1.00 83.69 102 SER A C 1
ATOM 831 O O . SER A 1 102 ? 23.673 -8.111 -28.349 1.00 83.69 102 SER A O 1
ATOM 833 N N . ALA A 1 103 ? 22.223 -9.726 -28.942 1.00 86.38 103 ALA A N 1
ATOM 834 C CA . ALA A 1 103 ? 21.719 -9.042 -30.129 1.00 86.38 103 ALA A CA 1
ATOM 835 C C . ALA A 1 103 ? 20.819 -7.861 -29.742 1.00 86.38 103 ALA A C 1
ATOM 837 O O . ALA A 1 103 ? 21.024 -6.755 -30.230 1.00 86.38 103 ALA A O 1
ATOM 838 N N . VAL A 1 104 ? 19.896 -8.065 -28.798 1.00 85.62 104 VAL A N 1
ATOM 839 C CA . VAL A 1 104 ? 19.009 -7.008 -28.288 1.00 85.62 104 VAL A CA 1
ATOM 840 C C . VAL A 1 104 ? 19.810 -5.872 -27.643 1.00 85.62 104 VAL A C 1
ATOM 842 O O . VAL A 1 104 ? 19.581 -4.710 -27.963 1.00 85.62 104 VAL A O 1
ATOM 845 N N . LYS A 1 105 ? 20.812 -6.183 -26.808 1.00 86.19 105 LYS A N 1
ATOM 846 C CA . LYS A 1 105 ? 21.708 -5.172 -26.212 1.00 86.19 105 LYS A CA 1
ATOM 847 C C . LYS A 1 105 ? 22.462 -4.368 -27.268 1.00 86.19 105 LYS A C 1
ATOM 849 O O . LYS A 1 105 ? 22.671 -3.180 -27.067 1.00 86.19 105 LYS A O 1
ATOM 854 N N . ARG A 1 106 ? 22.865 -5.008 -28.372 1.00 85.38 106 ARG A N 1
ATOM 855 C CA . ARG A 1 106 ? 23.551 -4.345 -29.489 1.00 85.38 106 ARG A CA 1
ATOM 856 C C . ARG A 1 106 ? 22.617 -3.419 -30.264 1.00 85.38 106 ARG A C 1
ATOM 858 O O . ARG A 1 106 ? 23.030 -2.327 -30.606 1.00 85.38 106 ARG A O 1
ATOM 865 N N . VAL A 1 107 ? 21.383 -3.845 -30.532 1.00 87.81 107 VAL A N 1
ATOM 866 C CA . VAL A 1 107 ? 20.381 -3.022 -31.235 1.00 87.81 107 VAL A CA 1
ATOM 867 C C . VAL A 1 107 ? 19.976 -1.802 -30.405 1.00 87.81 107 VAL A C 1
ATOM 869 O O . VAL A 1 107 ? 19.716 -0.744 -30.962 1.00 87.81 107 VAL A O 1
ATOM 872 N N . LEU A 1 108 ? 19.930 -1.947 -29.080 1.00 84.56 108 LEU A N 1
ATOM 873 C CA . LEU A 1 108 ? 19.554 -0.883 -28.147 1.00 84.56 108 LEU A CA 1
ATOM 874 C C . LEU A 1 108 ? 20.745 -0.038 -27.652 1.00 84.56 108 LEU A C 1
ATOM 876 O O . LEU A 1 108 ? 20.564 0.754 -26.731 1.00 84.56 108 LEU A O 1
ATOM 880 N N . ASP A 1 109 ? 21.953 -0.243 -28.194 1.00 83.50 109 ASP A N 1
ATOM 881 C CA . ASP A 1 109 ? 23.199 0.421 -27.769 1.00 83.50 109 ASP A CA 1
ATOM 882 C C . ASP A 1 109 ? 23.442 0.400 -26.245 1.00 83.50 109 ASP A C 1
ATOM 884 O O . ASP A 1 109 ? 24.039 1.302 -25.651 1.00 83.50 109 ASP A O 1
ATOM 888 N N . VAL A 1 110 ? 23.001 -0.669 -25.575 1.00 76.31 110 VAL A N 1
ATOM 889 C CA . VAL A 1 110 ? 23.192 -0.828 -24.131 1.00 76.31 110 VAL A CA 1
ATOM 890 C C . VAL A 1 110 ? 24.668 -1.144 -23.880 1.00 76.31 110 VAL A C 1
ATOM 892 O O . VAL A 1 110 ? 25.171 -2.131 -24.430 1.00 76.31 110 VAL A O 1
ATOM 895 N N . PRO A 1 111 ? 25.382 -0.379 -23.027 1.00 63.47 111 PRO A N 1
ATOM 896 C CA . PRO A 1 111 ? 26.799 -0.604 -22.780 1.00 63.47 111 PRO A CA 1
ATOM 897 C C . PRO A 1 111 ? 27.008 -2.003 -22.198 1.00 63.47 111 PRO A C 1
ATOM 899 O O . PRO A 1 111 ? 26.688 -2.293 -21.043 1.00 63.47 111 PRO A O 1
ATOM 902 N N . VAL A 1 112 ? 27.549 -2.903 -23.018 1.00 60.94 112 VAL A N 1
ATOM 903 C CA . VAL A 1 112 ? 27.909 -4.246 -22.577 1.00 60.94 112 VAL A CA 1
ATOM 904 C C . VAL A 1 112 ? 29.143 -4.101 -21.697 1.00 60.94 112 VAL A C 1
ATOM 906 O O . VAL A 1 112 ? 30.235 -3.802 -22.183 1.00 60.94 112 VAL A O 1
ATOM 909 N N . LYS A 1 113 ? 28.971 -4.289 -20.385 1.00 55.25 113 LYS A N 1
ATOM 910 C CA . LYS A 1 113 ? 30.085 -4.349 -19.437 1.00 55.25 113 LYS A CA 1
ATOM 911 C C . LYS A 1 113 ? 30.991 -5.500 -19.881 1.00 55.25 113 LYS A C 1
ATOM 913 O O . LYS A 1 113 ? 30.617 -6.665 -19.748 1.00 55.25 113 LYS A O 1
ATOM 918 N N . LYS A 1 114 ? 32.140 -5.179 -20.485 1.00 45.81 114 LYS A N 1
ATOM 919 C CA . LYS A 1 114 ? 33.149 -6.184 -20.832 1.00 45.81 114 LYS A CA 1
ATOM 920 C C . LYS A 1 114 ? 33.553 -6.896 -19.536 1.00 45.81 114 LYS A C 1
ATOM 922 O O . LYS A 1 114 ? 33.744 -6.207 -18.529 1.00 45.81 114 LYS A O 1
ATOM 927 N N . PRO A 1 115 ? 33.648 -8.235 -19.520 1.00 44.72 115 PRO A N 1
ATOM 928 C CA . PRO A 1 115 ? 34.198 -8.926 -18.367 1.00 44.72 115 PRO A CA 1
ATOM 929 C C . PRO A 1 115 ? 35.617 -8.397 -18.148 1.00 44.72 115 PRO A C 1
ATOM 931 O O . PRO A 1 115 ? 36.422 -8.363 -19.079 1.00 44.72 115 PRO A O 1
ATOM 934 N N . SER A 1 116 ? 35.877 -7.902 -16.938 1.00 42.75 116 SER A N 1
ATOM 935 C CA . SER A 1 116 ? 37.215 -7.503 -16.517 1.00 42.75 116 SER A CA 1
ATOM 936 C C . SER A 1 116 ? 38.107 -8.732 -16.641 1.00 42.75 116 SER A C 1
ATOM 938 O O . SER A 1 116 ? 37.842 -9.741 -15.991 1.00 42.75 116 SER A O 1
ATOM 940 N N . ALA A 1 117 ? 39.105 -8.671 -17.520 1.00 42.69 117 ALA A N 1
ATOM 941 C CA . ALA A 1 117 ? 40.177 -9.650 -17.530 1.00 42.69 117 ALA A CA 1
ATOM 942 C C . ALA A 1 117 ? 40.965 -9.473 -16.224 1.00 42.69 117 ALA A C 1
ATOM 944 O O . ALA A 1 117 ? 41.402 -8.359 -15.929 1.00 42.69 117 ALA A O 1
ATOM 945 N N . ASN A 1 118 ? 41.046 -10.544 -15.434 1.00 37.69 118 ASN A N 1
ATOM 946 C CA . ASN A 1 118 ? 42.052 -10.702 -14.385 1.00 37.69 118 ASN A CA 1
ATOM 947 C C . ASN A 1 118 ? 43.382 -11.107 -15.018 1.00 37.69 118 ASN A C 1
ATOM 949 O O . ASN A 1 118 ? 43.331 -11.842 -16.033 1.00 37.69 118 ASN A O 1
#

Secondary structure (DSSP, 8-state):
-----HHHHHHHHHHHTT--HHHHHHHHHHHH-----HHHHHHHHTTSS---HHHHHHHHHHTT-HHHHHHHTT--GGG-----HHHHHHHHHHHH-HHHHHHHHHHTT----PPPP-

Foldseek 3Di:
DPPPLQLCVLVVLCVVVVHDLVNVQVCCCPPPVDHDDSVVNVCCNVVVDHDPPVVSVVSCVVSVPPPVVCVVVVNPPVNPPPQDPVNVVVVVVCVVCVVCVVVVCVVVVPPDPDPDDD

Organism: NCBI:txid301302

InterPro domains:
  IPR010982 Lambda repressor-like, DNA-binding domain superfamily [G3DSA:1.10.260.40] (1-67)
  IPR010982 Lambda repressor-like, DNA-binding domain superfamily [SSF47413] (3-66)